Protein AF-A0A3B1AF67-F1 (afdb_monomer_lite)

Radius of gyration: 27.79 Å; chains: 1; bounding box: 93×21×57 Å

InterPro domains:
  IPR009465 Spondin, N-terminal [NF038123] (32-89)
  IPR038678 Spondin, N-terminal domain superfamily [G3DSA:2.60.40.2130] (23-96)

Organism: NCBI:txid652676

pLDDT: mean 81.92, std 20.27, range [39.0, 97.69]

Secondary structure (DSSP, 8-state):
----TTTTSSSSS-------------TT-----------SSS-PPPPP-EEEE-TT--S--TTSPPPHHHHHHHHH---HHHHHHHHHTT-EEEEE-

Foldseek 3Di:
DDDDPCPPVPVPPDPDPPPPPPPPPPPPDDDDDDDDDDPDPPDDQQDDKDFAFDPPDDQDDPPDDHDPLRCCCVPPSDNPVVVCVCVVVVGTPDMDD

Sequence (97 aa):
MKRITHFLLSIGLIFISLSAFAVQADDKTGMYAITITNLTRGTTLTPVMVATHKKGVQVFQLGEAASTGLAALAEGGDFGPLSTRLMNSGAAYDIAS

Structure (mmCIF, N/CA/C/O backbone):
data_AF-A0A3B1AF67-F1
#
_entry.id   AF-A0A3B1AF67-F1
#
loop_
_atom_site.group_PDB
_atom_site.id
_atom_site.type_symbol
_atom_site.label_atom_id
_atom_site.label_alt_id
_atom_site.label_comp_id
_atom_site.label_asym_id
_atom_site.label_entity_id
_atom_site.label_seq_id
_atom_site.pdbx_PDB_ins_code
_atom_site.Cartn_x
_atom_site.Cartn_y
_atom_site.Cartn_z
_atom_site.occupancy
_atom_site.B_iso_or_equiv
_atom_site.auth_seq_id
_atom_site.auth_comp_id
_atom_site.auth_asym_id
_atom_site.auth_atom_id
_atom_site.pdbx_PDB_model_num
ATOM 1 N N . MET A 1 1 ? 70.729 6.859 -35.853 1.00 42.06 1 MET A N 1
ATOM 2 C CA . MET A 1 1 ? 69.434 7.420 -35.396 1.00 42.06 1 MET A CA 1
ATOM 3 C C . MET A 1 1 ? 68.344 6.726 -36.201 1.00 42.06 1 MET A C 1
ATOM 5 O O . MET A 1 1 ? 68.370 6.822 -37.411 1.00 42.06 1 MET A O 1
ATOM 9 N N . LYS A 1 2 ? 67.676 5.711 -35.649 1.00 45.72 2 LYS A N 1
ATOM 10 C CA . LYS A 1 2 ? 66.537 5.769 -34.709 1.00 45.72 2 LYS A CA 1
ATOM 11 C C . LYS A 1 2 ? 65.196 5.983 -35.438 1.00 45.72 2 LYS A C 1
ATOM 13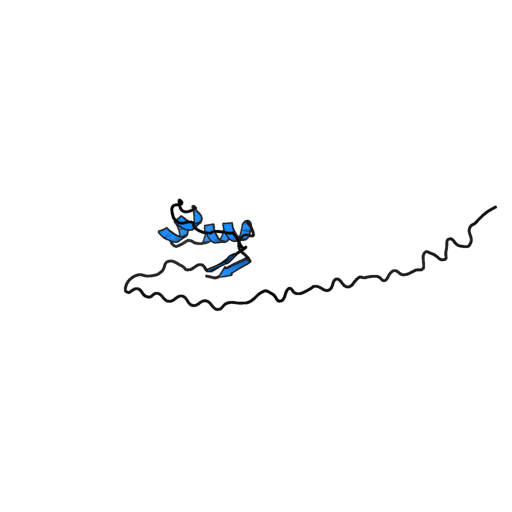 O O . LYS A 1 2 ? 64.817 7.108 -35.713 1.00 45.72 2 LYS A O 1
ATOM 18 N N . ARG A 1 3 ? 64.495 4.859 -35.651 1.00 53.62 3 ARG A N 1
ATOM 19 C CA . ARG A 1 3 ? 63.106 4.625 -35.211 1.00 53.62 3 ARG A CA 1
ATOM 20 C C . ARG A 1 3 ? 62.098 5.739 -35.543 1.00 53.62 3 ARG A C 1
ATOM 22 O O . ARG A 1 3 ? 61.825 6.528 -34.655 1.00 53.62 3 ARG A O 1
ATOM 29 N N . ILE A 1 4 ? 61.496 5.771 -36.736 1.00 55.53 4 ILE A N 1
ATOM 30 C CA . ILE A 1 4 ? 60.292 6.610 -36.975 1.00 55.53 4 ILE A CA 1
ATOM 31 C C . ILE A 1 4 ? 59.304 6.045 -38.021 1.00 55.53 4 ILE A C 1
ATOM 33 O O . ILE A 1 4 ? 58.167 6.493 -38.075 1.00 55.53 4 ILE A O 1
ATOM 37 N N . THR A 1 5 ? 59.631 5.006 -38.793 1.00 45.44 5 THR A N 1
ATOM 38 C CA . THR A 1 5 ? 58.760 4.556 -39.903 1.00 45.44 5 THR A CA 1
ATOM 39 C C . THR A 1 5 ? 57.692 3.507 -39.557 1.00 45.44 5 THR A C 1
ATOM 41 O O . THR A 1 5 ? 56.911 3.146 -40.427 1.00 45.44 5 THR A O 1
ATOM 44 N N . HIS A 1 6 ? 57.574 3.068 -38.298 1.00 39.81 6 HIS A N 1
ATOM 45 C CA . HIS A 1 6 ? 56.491 2.163 -37.856 1.00 39.81 6 HIS A CA 1
ATOM 46 C C . HIS A 1 6 ? 55.434 2.831 -36.962 1.00 39.81 6 HIS A C 1
ATOM 48 O O . HIS A 1 6 ? 54.510 2.163 -36.512 1.00 39.81 6 HIS A O 1
ATOM 54 N N . PHE A 1 7 ? 55.530 4.143 -36.710 1.00 43.88 7 PHE A N 1
ATOM 55 C CA . PHE A 1 7 ? 54.580 4.847 -35.834 1.00 43.88 7 PHE A CA 1
ATOM 56 C C . PHE A 1 7 ? 53.265 5.244 -36.534 1.00 43.88 7 PHE A C 1
ATOM 58 O O . PHE A 1 7 ? 52.316 5.661 -35.881 1.00 43.88 7 PHE A O 1
ATOM 65 N N . LEU A 1 8 ? 53.177 5.087 -37.859 1.00 41.03 8 LEU A N 1
ATOM 66 C CA . LEU A 1 8 ? 51.986 5.437 -38.646 1.00 41.03 8 LEU A CA 1
ATOM 67 C C . LEU A 1 8 ? 51.232 4.213 -39.193 1.00 41.03 8 LEU A C 1
ATOM 69 O O . LEU A 1 8 ? 50.379 4.362 -40.059 1.00 41.03 8 LEU A O 1
ATOM 73 N N . LEU A 1 9 ? 51.513 3.011 -38.675 1.00 39.00 9 LEU A N 1
ATOM 74 C CA . LEU A 1 9 ? 50.749 1.788 -38.975 1.00 39.00 9 LEU A CA 1
ATOM 75 C C . LEU A 1 9 ? 49.934 1.288 -37.765 1.00 39.00 9 LEU A C 1
ATOM 77 O O . LE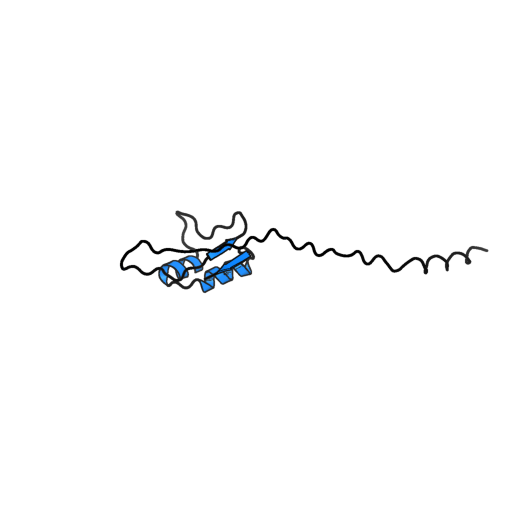U A 1 9 ? 49.517 0.136 -37.721 1.00 39.00 9 LEU A O 1
ATOM 81 N N . SER A 1 10 ? 49.718 2.143 -36.766 1.00 44.19 10 SER A N 1
ATOM 82 C CA . SER A 1 10 ? 48.960 1.819 -35.546 1.00 44.19 10 SER A CA 1
ATOM 83 C C . SER A 1 10 ? 47.784 2.766 -35.275 1.00 44.19 10 SER A C 1
ATOM 85 O O . SER A 1 10 ? 47.048 2.556 -34.319 1.00 44.19 10 SER A O 1
ATOM 87 N N . ILE A 1 11 ? 47.547 3.761 -36.138 1.00 50.38 11 ILE A N 1
ATOM 88 C CA . ILE A 1 11 ? 46.369 4.654 -36.067 1.00 50.38 11 ILE A CA 1
ATOM 89 C C . ILE A 1 11 ? 45.204 4.117 -36.930 1.00 50.38 11 ILE A C 1
ATOM 91 O O . ILE A 1 11 ? 44.061 4.533 -36.778 1.00 50.38 11 ILE A O 1
ATOM 95 N N . GLY A 1 12 ? 45.478 3.140 -37.804 1.00 42.25 12 GLY A N 1
ATOM 96 C CA . GLY A 1 12 ? 44.521 2.546 -38.746 1.00 42.25 12 GLY A CA 1
ATOM 97 C C . GLY A 1 12 ? 43.946 1.185 -38.338 1.00 42.25 12 GLY A C 1
ATOM 98 O O . GLY A 1 12 ? 43.435 0.476 -39.198 1.00 42.25 12 GLY A O 1
ATOM 99 N N . LEU A 1 13 ? 44.034 0.795 -37.063 1.00 47.38 13 LEU A N 1
ATOM 100 C CA . LEU A 1 13 ? 43.318 -0.369 -36.531 1.00 47.38 13 LEU A CA 1
ATOM 101 C C . LEU A 1 13 ? 42.094 0.104 -35.734 1.00 47.38 13 LEU A C 1
ATOM 103 O O . LEU A 1 13 ? 42.113 0.172 -34.511 1.00 47.38 13 LEU A O 1
ATOM 107 N N . ILE A 1 14 ? 41.030 0.415 -36.481 1.00 51.25 14 ILE A N 1
ATOM 108 C CA . ILE A 1 14 ? 39.673 -0.068 -36.183 1.00 51.25 14 ILE A CA 1
ATOM 109 C C . ILE A 1 14 ? 39.177 0.366 -34.784 1.00 51.25 14 ILE A C 1
ATOM 111 O O . ILE A 1 14 ? 39.122 -0.401 -33.830 1.00 51.25 14 ILE A O 1
ATOM 115 N N . PHE A 1 15 ? 38.791 1.628 -34.597 1.00 49.44 15 PHE A N 1
ATOM 116 C CA . PHE A 1 15 ? 37.379 2.033 -34.718 1.00 49.44 15 PHE A CA 1
ATOM 117 C C . PHE A 1 15 ? 36.479 0.977 -35.392 1.00 49.44 15 PHE A C 1
ATOM 119 O O . PHE A 1 15 ? 36.213 1.068 -36.580 1.00 49.44 15 PHE A O 1
ATOM 126 N N . ILE A 1 16 ? 36.071 -0.049 -34.638 1.00 55.59 16 ILE A N 1
ATOM 127 C CA . ILE A 1 16 ? 34.771 -0.757 -34.660 1.00 55.59 16 ILE A CA 1
ATOM 128 C C . ILE A 1 16 ? 34.889 -1.859 -33.597 1.00 55.59 16 ILE A C 1
ATOM 130 O O . ILE A 1 16 ? 35.206 -3.015 -33.846 1.00 55.59 16 ILE A O 1
ATOM 134 N N . SER A 1 17 ? 34.659 -1.480 -32.351 1.00 51.94 17 SER A N 1
ATOM 135 C CA . SER A 1 17 ? 34.010 -2.380 -31.404 1.00 51.94 17 SER A CA 1
ATOM 136 C C . SER A 1 17 ? 32.947 -1.556 -30.702 1.00 51.94 17 SER A C 1
ATOM 138 O O . SER A 1 17 ? 33.021 -1.245 -29.519 1.00 51.94 17 SER A O 1
ATOM 140 N N . LEU A 1 18 ? 31.936 -1.151 -31.478 1.00 52.31 18 LEU A N 1
ATOM 141 C CA . LEU A 1 18 ? 30.635 -0.879 -30.892 1.00 52.31 18 LEU A CA 1
ATOM 142 C C . LEU A 1 18 ? 30.139 -2.242 -30.411 1.00 52.31 18 LEU A C 1
ATOM 144 O O . LEU A 1 18 ? 29.496 -2.981 -31.152 1.00 52.31 18 LEU A O 1
ATOM 148 N N . SER A 1 19 ? 30.564 -2.630 -29.209 1.00 56.09 19 SER A N 1
ATOM 149 C CA . SER A 1 19 ? 29.973 -3.743 -28.491 1.00 56.09 19 SER A CA 1
ATOM 150 C C . SER A 1 19 ? 28.483 -3.460 -28.467 1.00 56.09 19 SER A C 1
ATOM 152 O O . SER A 1 19 ? 28.048 -2.479 -27.860 1.00 56.09 19 SER A O 1
ATOM 154 N N . ALA A 1 20 ? 27.721 -4.266 -29.200 1.00 56.81 20 ALA A N 1
ATOM 155 C CA . ALA A 1 20 ? 26.284 -4.287 -29.082 1.00 56.81 20 ALA A CA 1
ATOM 156 C C . ALA A 1 20 ? 25.988 -4.544 -27.603 1.00 56.81 20 ALA A C 1
ATOM 158 O O . ALA A 1 20 ? 26.144 -5.664 -27.117 1.00 56.81 20 ALA A O 1
ATOM 159 N N . PHE A 1 21 ? 25.623 -3.496 -26.866 1.00 57.53 21 PHE A N 1
ATOM 160 C CA . PHE A 1 21 ? 24.898 -3.676 -25.626 1.00 57.53 21 PHE A CA 1
ATOM 161 C C . PHE A 1 21 ? 23.583 -4.305 -26.063 1.00 57.53 21 PHE A C 1
ATOM 163 O O . PHE A 1 21 ? 22.672 -3.614 -26.514 1.00 57.53 21 PHE A O 1
ATOM 170 N N . ALA A 1 22 ? 23.522 -5.636 -26.042 1.00 58.59 22 ALA A N 1
ATOM 171 C CA . ALA A 1 22 ? 22.251 -6.315 -26.111 1.00 58.59 22 ALA A CA 1
ATOM 172 C C . ALA A 1 22 ? 21.470 -5.791 -24.907 1.00 58.59 22 ALA A C 1
ATOM 174 O O . ALA A 1 22 ? 21.821 -6.080 -23.762 1.00 58.59 22 ALA A O 1
ATOM 175 N N . VAL A 1 23 ? 20.470 -4.946 -25.160 1.00 60.91 23 VAL A N 1
ATOM 176 C CA . VAL A 1 23 ? 19.450 -4.646 -24.164 1.00 60.91 23 VAL A CA 1
ATOM 177 C C . VAL A 1 23 ? 18.792 -5.988 -23.890 1.00 60.91 23 VAL A C 1
ATOM 179 O O . VAL A 1 23 ? 17.992 -6.474 -24.687 1.00 60.91 23 VAL A O 1
ATOM 182 N N . GLN A 1 24 ? 19.215 -6.650 -22.816 1.00 59.50 24 GLN A N 1
ATOM 183 C CA . GLN A 1 24 ? 18.504 -7.807 -22.311 1.00 59.50 24 GLN A CA 1
ATOM 184 C C . GLN A 1 24 ? 17.189 -7.263 -21.765 1.00 59.50 24 GLN A C 1
ATOM 186 O O . GLN A 1 24 ? 17.160 -6.662 -20.693 1.00 59.50 24 GLN A O 1
ATOM 191 N N . ALA A 1 25 ? 16.115 -7.411 -22.537 1.00 55.28 25 ALA A N 1
ATOM 192 C CA . ALA A 1 25 ? 14.780 -7.310 -21.981 1.00 55.28 25 ALA A CA 1
ATOM 193 C C . ALA A 1 25 ? 14.680 -8.403 -20.908 1.00 55.28 25 ALA A C 1
ATOM 195 O O . ALA A 1 25 ? 14.780 -9.592 -21.217 1.00 55.28 25 ALA A O 1
ATOM 196 N N . ASP A 1 26 ? 14.596 -8.001 -19.640 1.00 59.03 26 ASP A N 1
ATOM 197 C CA . ASP A 1 26 ? 14.344 -8.931 -18.546 1.00 59.03 26 ASP A CA 1
ATOM 198 C C . ASP A 1 26 ? 12.880 -9.369 -18.645 1.00 59.03 26 ASP A C 1
ATOM 200 O O . ASP A 1 26 ? 11.971 -8.732 -18.117 1.00 59.03 26 ASP A O 1
ATOM 204 N N . ASP A 1 27 ? 12.652 -10.461 -19.372 1.00 56.94 27 ASP A N 1
ATOM 205 C CA . ASP A 1 27 ? 11.332 -11.048 -19.642 1.00 56.94 27 ASP A CA 1
ATOM 206 C C . ASP A 1 27 ? 10.718 -11.728 -18.395 1.00 56.94 27 ASP A C 1
ATOM 208 O O . ASP A 1 27 ? 9.820 -12.562 -18.471 1.00 56.94 27 ASP A O 1
ATOM 212 N N . LYS A 1 28 ? 11.228 -11.399 -17.201 1.00 58.69 28 LYS A N 1
ATOM 213 C CA . LYS A 1 28 ? 10.785 -11.934 -15.906 1.00 58.69 28 LYS A CA 1
ATOM 214 C C . LYS A 1 28 ? 9.630 -11.152 -15.288 1.00 58.69 28 LYS A C 1
ATOM 216 O O . LYS A 1 28 ? 9.217 -11.458 -14.168 1.00 58.69 28 LYS A O 1
ATOM 221 N N . THR A 1 29 ? 9.106 -10.151 -15.987 1.00 67.94 29 THR A N 1
ATOM 222 C CA . THR A 1 29 ? 8.014 -9.324 -15.474 1.00 67.94 29 THR A CA 1
ATOM 223 C C . THR A 1 29 ? 6.678 -9.964 -15.845 1.00 67.94 29 THR A C 1
ATOM 225 O O . THR A 1 29 ? 6.140 -9.740 -16.925 1.00 67.94 29 THR A O 1
ATOM 228 N N . GLY A 1 30 ? 6.154 -10.814 -14.960 1.00 83.25 30 GLY A N 1
ATOM 229 C CA . GLY A 1 30 ? 4.819 -11.392 -15.115 1.00 83.25 30 GLY A CA 1
ATOM 230 C C . GLY A 1 30 ? 3.723 -10.385 -14.760 1.00 83.25 30 GLY A C 1
ATOM 231 O O . GLY A 1 30 ? 3.823 -9.694 -13.747 1.00 83.25 30 GLY A O 1
ATOM 232 N N . MET A 1 31 ? 2.664 -10.332 -15.569 1.00 89.06 31 MET A N 1
ATOM 233 C CA . MET A 1 31 ? 1.461 -9.548 -15.278 1.00 89.06 31 MET A CA 1
ATOM 234 C C . MET A 1 31 ? 0.451 -10.391 -14.499 1.00 89.06 31 MET A C 1
ATOM 236 O O . MET A 1 31 ? 0.267 -11.574 -14.787 1.00 89.06 31 MET A O 1
ATOM 240 N N . TYR A 1 32 ? -0.244 -9.767 -13.549 1.00 90.56 32 TYR A N 1
ATOM 241 C CA . TYR A 1 32 ? -1.293 -10.413 -12.764 1.00 90.56 32 TYR A CA 1
ATOM 242 C C . TYR A 1 32 ? -2.630 -9.714 -12.983 1.00 90.56 32 TYR A C 1
ATOM 244 O O . TYR A 1 32 ? -2.723 -8.492 -12.906 1.00 90.56 32 TYR A O 1
ATOM 252 N N . ALA A 1 33 ? -3.679 -10.504 -13.202 1.00 93.88 33 ALA A N 1
ATOM 253 C CA . ALA A 1 33 ? -5.053 -10.035 -13.107 1.00 93.88 33 ALA A CA 1
ATOM 254 C C . ALA A 1 33 ? -5.557 -10.299 -11.684 1.00 93.88 33 ALA A C 1
ATOM 256 O O . ALA A 1 33 ? -5.636 -11.451 -11.255 1.00 93.88 33 ALA A O 1
ATOM 257 N N . ILE A 1 34 ? -5.880 -9.236 -10.948 1.00 94.75 34 ILE A N 1
ATOM 258 C CA . ILE A 1 34 ? -6.331 -9.322 -9.556 1.00 94.75 34 ILE A CA 1
ATOM 259 C C . ILE A 1 34 ? -7.823 -9.007 -9.493 1.00 94.75 34 ILE A C 1
ATOM 261 O O . ILE A 1 34 ? -8.265 -7.956 -9.945 1.00 94.75 34 ILE A O 1
ATOM 265 N N . THR A 1 35 ? -8.605 -9.929 -8.932 1.00 96.06 35 THR A N 1
ATOM 266 C CA . THR A 1 35 ? -10.033 -9.731 -8.644 1.00 96.06 35 THR A CA 1
ATOM 267 C C . THR A 1 35 ? -10.240 -9.752 -7.140 1.00 96.06 35 THR A C 1
ATOM 269 O O . THR A 1 35 ? -9.868 -10.718 -6.476 1.00 96.06 35 THR A O 1
ATOM 272 N N . ILE A 1 36 ? -10.862 -8.703 -6.604 1.00 94.81 36 ILE A N 1
ATOM 273 C CA . ILE A 1 36 ? -11.187 -8.602 -5.180 1.00 94.81 36 ILE A CA 1
ATOM 274 C C . ILE A 1 36 ? -12.696 -8.671 -5.029 1.00 94.81 36 ILE A C 1
ATOM 276 O O . ILE A 1 36 ? -13.432 -7.863 -5.586 1.00 94.81 36 ILE A O 1
ATOM 280 N N . THR A 1 37 ? -13.151 -9.672 -4.278 1.00 95.50 37 THR A N 1
ATOM 281 C CA . THR A 1 37 ? -14.572 -9.908 -4.023 1.00 95.50 37 THR A CA 1
ATOM 282 C C . THR A 1 37 ? -14.885 -9.553 -2.579 1.00 95.50 37 THR A C 1
ATOM 284 O O . THR A 1 37 ? -14.337 -10.150 -1.655 1.00 95.50 37 THR A O 1
ATOM 287 N N . ASN A 1 38 ? -15.794 -8.602 -2.376 1.00 95.62 38 ASN A N 1
ATOM 288 C CA . ASN A 1 38 ? -16.336 -8.331 -1.054 1.00 95.62 38 ASN A CA 1
ATOM 289 C C . ASN A 1 38 ? -17.362 -9.415 -0.683 1.00 95.62 38 ASN A C 1
ATOM 291 O O . ASN A 1 38 ? -18.419 -9.509 -1.302 1.00 95.62 38 ASN A O 1
ATOM 295 N N . LEU A 1 39 ? -17.041 -10.229 0.326 1.00 96.44 39 LEU A N 1
ATOM 296 C CA . LEU A 1 39 ? -17.904 -11.314 0.816 1.00 96.44 39 LEU A CA 1
ATOM 297 C C . LEU A 1 39 ? -18.876 -10.868 1.922 1.00 96.44 39 LEU A C 1
ATOM 299 O O . LEU A 1 39 ? -19.669 -11.671 2.413 1.00 96.44 39 LEU A O 1
ATOM 303 N N . THR A 1 40 ? -18.812 -9.602 2.339 1.00 95.25 40 THR A N 1
ATOM 304 C CA . THR A 1 40 ? -19.679 -9.044 3.381 1.00 95.25 40 THR A CA 1
ATOM 305 C C . TH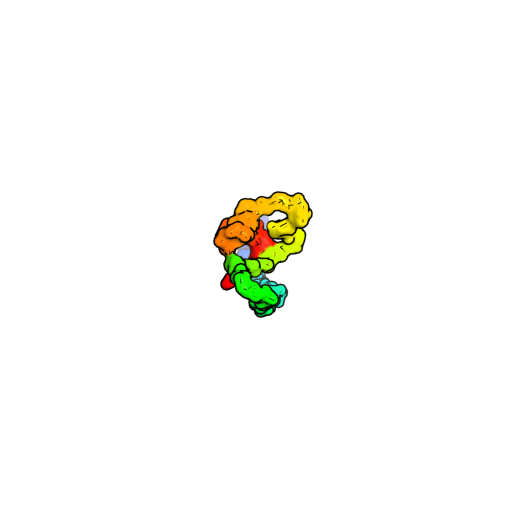R A 1 40 ? -20.962 -8.462 2.788 1.00 95.25 40 THR A C 1
ATOM 307 O O . THR A 1 40 ? -21.048 -8.150 1.601 1.00 95.25 40 THR A O 1
ATOM 310 N N . ARG A 1 41 ? -21.991 -8.313 3.626 1.00 94.69 41 ARG A N 1
ATOM 311 C CA . ARG A 1 41 ? -23.248 -7.647 3.264 1.00 94.69 41 ARG A CA 1
ATOM 312 C C . ARG A 1 41 ? -23.319 -6.309 3.984 1.00 94.69 41 ARG A C 1
ATOM 314 O O . ARG A 1 41 ? -23.108 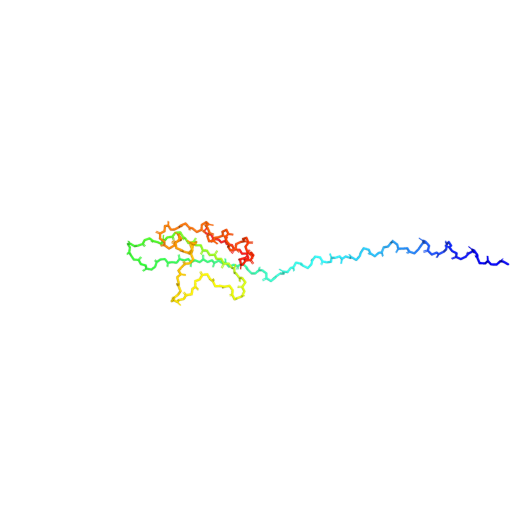-6.265 5.189 1.00 94.69 41 ARG A O 1
ATOM 321 N N . GLY A 1 42 ? -23.662 -5.243 3.265 1.00 91.38 42 GLY A N 1
ATOM 322 C CA . GLY A 1 42 ? -23.897 -3.926 3.868 1.00 91.38 42 GLY A CA 1
ATOM 323 C C . GLY A 1 42 ? -22.643 -3.186 4.349 1.00 91.38 42 GLY A C 1
ATOM 324 O O . GLY A 1 42 ? -22.776 -2.159 5.005 1.00 91.38 42 GLY A O 1
ATOM 325 N N . THR A 1 43 ? -21.441 -3.663 4.019 1.00 92.62 43 THR A N 1
ATOM 326 C CA . THR A 1 43 ? -20.179 -2.953 4.272 1.00 92.62 43 THR A CA 1
ATOM 327 C C . THR A 1 43 ? -19.461 -2.733 2.950 1.00 92.62 43 THR A C 1
ATOM 329 O O . THR A 1 43 ? -19.290 -3.674 2.178 1.00 92.62 43 THR A O 1
ATOM 332 N N . THR A 1 44 ? -19.050 -1.499 2.674 1.00 91.25 44 THR A N 1
ATOM 333 C CA . THR A 1 44 ? -18.250 -1.160 1.490 1.00 91.25 44 THR A CA 1
ATOM 334 C C . THR A 1 44 ? -16.768 -1.291 1.831 1.00 91.25 44 THR A C 1
ATOM 336 O O . THR A 1 44 ? -16.362 -0.957 2.943 1.00 91.25 44 THR A O 1
ATOM 339 N N . LEU A 1 45 ? -15.958 -1.778 0.889 1.00 92.00 45 LEU A N 1
ATOM 340 C CA . LEU A 1 45 ? -14.504 -1.731 1.033 1.00 92.00 45 LEU A CA 1
ATOM 341 C C . LEU A 1 45 ? -14.033 -0.276 0.933 1.00 92.00 45 LEU A C 1
ATOM 343 O O . LEU A 1 45 ? -14.549 0.488 0.116 1.00 92.00 45 LEU A O 1
ATOM 347 N N . THR A 1 46 ? -13.025 0.101 1.716 1.00 92.12 46 THR A N 1
ATOM 348 C CA . THR A 1 46 ? -12.230 1.290 1.390 1.00 92.12 46 THR A CA 1
ATOM 349 C C . THR A 1 46 ? -11.608 1.122 -0.006 1.00 92.12 46 THR A C 1
ATOM 351 O O . THR A 1 46 ? -11.545 -0.005 -0.517 1.00 92.12 46 THR A O 1
ATOM 354 N N . PRO A 1 47 ? -11.163 2.212 -0.658 1.00 93.31 47 PRO A N 1
ATOM 355 C CA . PRO A 1 47 ? -10.399 2.106 -1.892 1.00 93.31 47 PRO A CA 1
ATOM 356 C C . PRO A 1 47 ? -9.294 1.055 -1.772 1.00 93.31 47 PRO A C 1
ATOM 358 O O . PRO A 1 47 ? -8.546 1.014 -0.793 1.00 93.31 47 PRO A O 1
ATOM 361 N N . VAL A 1 48 ? -9.228 0.176 -2.766 1.00 92.44 48 VAL A N 1
ATOM 362 C CA . VAL A 1 48 ? -8.242 -0.896 -2.812 1.00 92.44 48 VAL A CA 1
ATOM 363 C C . VAL A 1 48 ? -6.972 -0.363 -3.457 1.00 92.44 48 VAL A C 1
ATOM 365 O O . VAL A 1 48 ? -7.016 0.295 -4.490 1.00 92.44 48 VAL A O 1
ATOM 368 N N . MET A 1 49 ? -5.833 -0.729 -2.880 1.00 94.00 49 MET A N 1
ATOM 369 C CA . MET A 1 49 ? -4.526 -0.570 -3.497 1.00 94.00 49 MET A CA 1
ATOM 370 C C . MET A 1 49 ? -3.828 -1.933 -3.543 1.00 94.00 49 MET A C 1
ATOM 372 O O . MET A 1 49 ? -3.727 -2.622 -2.528 1.00 94.00 49 MET A O 1
ATOM 376 N N . VAL A 1 50 ? -3.319 -2.312 -4.712 1.00 95.69 50 VAL A N 1
ATOM 377 C CA . VAL A 1 50 ? -2.506 -3.514 -4.931 1.00 95.69 50 VAL A CA 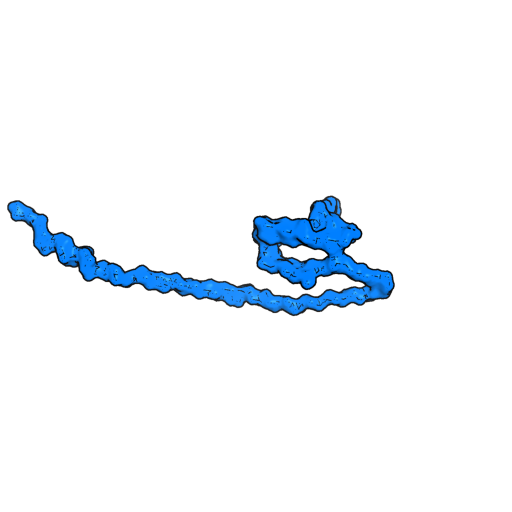1
ATOM 378 C C . VAL A 1 50 ? -1.095 -3.080 -5.307 1.00 95.69 50 VAL A C 1
ATOM 380 O O . VAL A 1 50 ? -0.929 -2.193 -6.136 1.00 95.69 50 VAL A O 1
ATOM 383 N N . ALA A 1 51 ? -0.071 -3.696 -4.715 1.00 95.50 51 ALA A N 1
ATOM 384 C CA . ALA A 1 51 ? 1.322 -3.380 -5.019 1.00 95.50 51 ALA A CA 1
ATOM 385 C C . ALA A 1 51 ? 2.176 -4.643 -5.131 1.00 95.50 51 ALA A C 1
ATOM 387 O O . ALA A 1 51 ? 2.106 -5.527 -4.274 1.00 95.50 51 ALA A O 1
ATOM 388 N N . THR A 1 52 ? 3.040 -4.698 -6.142 1.00 95.44 52 THR A N 1
ATOM 389 C CA . THR A 1 52 ? 4.146 -5.662 -6.177 1.00 95.44 52 THR A CA 1
ATOM 390 C C . THR A 1 52 ? 5.365 -5.029 -5.513 1.00 95.44 52 THR A C 1
ATOM 392 O O . THR A 1 52 ? 5.650 -3.851 -5.721 1.00 95.44 52 THR A O 1
ATOM 395 N N . HIS A 1 53 ? 6.087 -5.773 -4.674 1.00 95.19 53 HIS A N 1
ATOM 396 C CA . HIS A 1 53 ? 7.162 -5.204 -3.858 1.00 95.19 53 HIS A CA 1
ATOM 397 C C . HIS A 1 53 ? 8.397 -6.098 -3.767 1.00 95.19 53 HIS A C 1
ATOM 399 O O . HIS A 1 53 ? 8.353 -7.305 -4.011 1.00 95.19 53 HIS A O 1
ATOM 405 N N . LYS A 1 54 ? 9.522 -5.493 -3.378 1.00 95.75 54 LYS A N 1
ATOM 406 C CA . LYS A 1 54 ? 10.772 -6.211 -3.110 1.00 95.75 54 LYS A CA 1
ATOM 407 C C . LYS A 1 54 ? 10.582 -7.231 -1.987 1.00 95.75 54 LYS A C 1
ATOM 409 O O . LYS A 1 54 ? 9.895 -6.973 -0.993 1.00 95.75 54 LYS A O 1
ATOM 414 N N . LYS A 1 55 ? 11.253 -8.379 -2.107 1.00 95.62 55 LYS A N 1
ATOM 415 C CA . LYS A 1 55 ? 11.305 -9.389 -1.041 1.00 95.62 55 LYS A CA 1
ATOM 416 C C . LYS A 1 55 ? 11.797 -8.748 0.264 1.00 95.62 55 LYS A C 1
ATOM 418 O O . LYS A 1 55 ? 12.799 -8.041 0.262 1.00 95.62 55 LYS A O 1
ATOM 423 N N . GLY A 1 56 ? 11.103 -9.017 1.369 1.00 95.12 56 GLY A N 1
ATOM 424 C CA . GLY A 1 56 ? 11.439 -8.486 2.697 1.00 95.12 56 GLY A CA 1
ATOM 425 C C . GLY A 1 56 ? 10.835 -7.115 3.022 1.00 95.12 56 GLY A C 1
ATOM 426 O O . GLY A 1 56 ? 10.870 -6.717 4.182 1.00 95.12 56 GLY A O 1
ATOM 427 N N . VAL A 1 57 ? 10.235 -6.414 2.051 1.00 95.25 57 VAL A N 1
ATOM 428 C CA . VAL A 1 57 ? 9.405 -5.236 2.341 1.00 95.25 57 VAL A CA 1
ATOM 429 C C . VAL A 1 57 ? 8.117 -5.696 3.018 1.00 95.25 57 VAL A C 1
ATOM 431 O O . VAL A 1 57 ? 7.444 -6.597 2.523 1.00 95.25 57 VAL A O 1
ATOM 434 N N . GLN A 1 58 ? 7.773 -5.058 4.135 1.00 94.62 58 GLN A N 1
ATOM 435 C CA . GLN A 1 58 ? 6.520 -5.271 4.854 1.00 94.62 58 GLN A CA 1
ATOM 436 C C . GLN A 1 58 ? 5.753 -3.951 4.924 1.00 94.62 58 GLN A C 1
ATOM 438 O O . GLN A 1 58 ? 6.306 -2.919 5.311 1.00 94.62 58 GLN A O 1
ATOM 443 N N . VAL A 1 59 ? 4.484 -3.974 4.515 1.00 94.19 59 VAL A N 1
ATOM 444 C CA . VAL A 1 59 ? 3.600 -2.795 4.556 1.00 94.19 59 VAL A CA 1
ATOM 445 C C . VAL A 1 59 ? 2.894 -2.679 5.911 1.00 94.19 59 VAL A C 1
ATOM 447 O O . VAL A 1 59 ? 2.618 -1.569 6.360 1.00 94.19 59 VAL A O 1
ATOM 450 N N . PHE A 1 60 ? 2.668 -3.810 6.583 1.00 95.44 60 PHE A N 1
ATOM 451 C CA . PHE A 1 60 ? 2.149 -3.904 7.945 1.00 95.44 60 PHE A CA 1
ATOM 452 C C . PHE A 1 60 ? 2.809 -5.082 8.675 1.00 95.44 60 PHE A C 1
ATOM 454 O O . PHE A 1 60 ? 3.287 -6.016 8.032 1.00 95.44 60 PHE A O 1
ATOM 461 N N . GLN A 1 61 ? 2.809 -5.039 10.007 1.00 96.00 61 GLN A N 1
ATOM 462 C CA . GLN A 1 61 ? 3.255 -6.125 10.877 1.00 96.00 61 GLN A CA 1
ATOM 463 C C . GLN A 1 61 ? 2.280 -6.221 12.054 1.00 96.00 61 GLN A C 1
ATOM 465 O O . GLN A 1 61 ? 1.929 -5.213 12.662 1.00 96.00 61 GLN A O 1
ATOM 470 N N . LEU A 1 62 ? 1.808 -7.429 12.365 1.00 96.44 62 LEU A N 1
ATOM 471 C CA . LEU A 1 62 ? 0.881 -7.639 13.477 1.00 96.44 62 LEU A CA 1
ATOM 472 C C . LEU A 1 62 ? 1.545 -7.270 14.810 1.00 96.44 62 LEU A C 1
ATOM 474 O O . LEU A 1 62 ? 2.678 -7.680 15.055 1.00 96.44 62 LEU A O 1
ATOM 478 N N . GLY A 1 63 ? 0.814 -6.543 15.657 1.00 97.12 63 GLY A N 1
ATOM 479 C CA . GLY A 1 63 ? 1.289 -6.070 16.962 1.00 97.12 63 GLY A CA 1
ATOM 480 C C . GLY A 1 63 ? 2.013 -4.723 16.916 1.00 97.12 63 GLY A C 1
ATOM 481 O O . GLY A 1 63 ? 2.182 -4.104 17.961 1.00 97.12 63 GLY A O 1
ATOM 482 N N . GLU A 1 64 ? 2.372 -4.239 15.726 1.00 97.69 64 GLU A N 1
ATOM 483 C CA . GLU A 1 64 ? 3.031 -2.948 15.543 1.00 97.69 64 GLU A CA 1
ATOM 484 C C . GLU A 1 64 ? 2.027 -1.839 15.225 1.00 97.69 64 GLU A C 1
ATOM 486 O O . GLU A 1 64 ? 0.973 -2.064 14.622 1.00 97.69 64 GLU A O 1
ATOM 491 N N . ALA A 1 65 ? 2.382 -0.611 15.606 1.00 97.31 65 ALA A N 1
ATOM 492 C CA . ALA A 1 65 ? 1.605 0.562 15.236 1.00 97.31 65 ALA A CA 1
ATOM 493 C C . ALA A 1 65 ? 1.589 0.747 13.708 1.00 97.31 65 ALA A C 1
ATOM 495 O O . ALA A 1 65 ? 2.603 0.572 13.024 1.00 97.31 65 ALA A O 1
ATOM 496 N N . ALA A 1 66 ? 0.436 1.147 13.166 1.00 96.75 66 ALA A N 1
ATOM 497 C CA . ALA A 1 66 ? 0.319 1.454 11.748 1.00 96.75 66 ALA A CA 1
ATOM 498 C C . ALA A 1 66 ? 1.187 2.668 11.384 1.00 96.75 66 ALA A C 1
ATOM 500 O O . ALA A 1 66 ? 1.197 3.684 12.078 1.00 96.75 66 ALA A O 1
ATOM 501 N N . SER A 1 67 ? 1.890 2.584 10.252 1.00 95.88 67 SER A N 1
ATOM 502 C CA . SER A 1 67 ? 2.535 3.768 9.673 1.00 95.88 67 SER A CA 1
ATOM 503 C C . SER A 1 67 ? 1.485 4.814 9.284 1.00 95.88 67 SER A C 1
ATOM 505 O O . SER A 1 67 ? 0.354 4.455 8.965 1.00 95.88 67 SER A O 1
ATOM 507 N N . THR A 1 68 ? 1.859 6.094 9.218 1.00 95.88 68 THR A N 1
ATOM 508 C CA . THR A 1 68 ? 0.929 7.187 8.877 1.00 95.88 68 THR A CA 1
ATOM 509 C C . THR A 1 68 ? 0.149 6.935 7.581 1.00 95.88 68 THR A C 1
ATOM 511 O O . THR A 1 68 ? -1.058 7.141 7.546 1.00 95.88 68 THR A O 1
ATOM 514 N N . GLY A 1 69 ? 0.808 6.434 6.528 1.00 95.31 69 GLY A N 1
ATOM 515 C CA . GLY A 1 69 ? 0.132 6.120 5.262 1.00 95.31 69 GLY A CA 1
ATOM 516 C C . GLY A 1 69 ? -0.790 4.899 5.344 1.00 95.31 69 GLY A C 1
ATOM 517 O O . GLY A 1 69 ? -1.810 4.860 4.668 1.00 95.31 69 GLY A O 1
ATOM 518 N N . LEU A 1 70 ? -0.461 3.918 6.190 1.00 95.31 70 LEU A N 1
ATOM 519 C CA . LEU A 1 70 ? -1.336 2.769 6.427 1.00 95.31 70 LEU A CA 1
ATOM 520 C C . LEU A 1 70 ? -2.569 3.167 7.252 1.00 95.31 70 LEU A C 1
ATOM 522 O O . LEU A 1 70 ? -3.662 2.696 6.961 1.00 95.31 70 LEU A O 1
ATOM 526 N N . ALA A 1 71 ? -2.403 4.053 8.237 1.00 96.31 71 ALA A N 1
ATOM 527 C CA . ALA A 1 71 ? -3.510 4.607 9.011 1.00 96.31 71 ALA A CA 1
ATOM 528 C C . ALA A 1 71 ? -4.456 5.433 8.124 1.00 96.31 71 ALA A C 1
ATOM 530 O O . ALA A 1 71 ? -5.660 5.207 8.152 1.00 96.31 71 ALA A O 1
ATOM 531 N N . ALA A 1 72 ? -3.921 6.302 7.257 1.00 96.44 72 ALA A N 1
ATOM 532 C CA . ALA A 1 72 ? -4.725 7.079 6.307 1.00 96.44 72 ALA A CA 1
ATOM 533 C C . ALA A 1 72 ? -5.583 6.189 5.386 1.00 96.44 72 ALA A C 1
ATOM 535 O O . ALA A 1 72 ? -6.767 6.466 5.179 1.00 96.44 72 ALA A O 1
ATOM 536 N N . LEU A 1 73 ? -5.019 5.076 4.900 1.00 95.31 73 LEU A N 1
ATOM 537 C CA . LEU A 1 73 ? -5.756 4.081 4.121 1.00 95.31 73 LEU A CA 1
ATOM 538 C C . LEU A 1 73 ? -6.819 3.355 4.961 1.00 95.31 73 LEU A C 1
ATOM 540 O O . LEU A 1 73 ? -7.947 3.182 4.504 1.00 95.31 73 LEU A O 1
ATOM 544 N N . ALA A 1 74 ? -6.476 2.929 6.177 1.00 93.88 74 ALA A N 1
ATOM 545 C CA . ALA A 1 74 ? -7.377 2.168 7.039 1.00 93.88 74 ALA A CA 1
ATOM 546 C C . ALA A 1 74 ? -8.563 2.999 7.558 1.00 93.88 74 ALA A C 1
ATOM 548 O O . ALA A 1 74 ? -9.671 2.481 7.664 1.00 93.88 74 ALA A O 1
ATOM 549 N N . GLU A 1 75 ? -8.333 4.271 7.880 1.00 94.62 75 GLU A N 1
ATOM 550 C CA . GLU A 1 75 ? -9.331 5.155 8.491 1.00 94.62 75 GLU A CA 1
ATOM 551 C C . GLU A 1 75 ? -10.137 5.937 7.451 1.00 94.62 75 GLU A C 1
ATOM 553 O O . GLU A 1 75 ? -11.352 6.077 7.585 1.00 94.62 75 GLU A O 1
ATOM 558 N N . GLY A 1 76 ? -9.466 6.456 6.419 1.00 92.00 76 GLY A N 1
ATOM 559 C CA . GLY A 1 76 ? -10.057 7.378 5.445 1.00 92.00 76 GLY A CA 1
ATOM 560 C C . GLY A 1 76 ? -10.063 6.870 4.007 1.00 92.00 76 GLY A C 1
ATOM 561 O O . GLY A 1 76 ? -10.684 7.495 3.150 1.00 92.00 76 GLY A O 1
ATOM 562 N N . GLY A 1 77 ? -9.389 5.754 3.717 1.00 95.19 77 GLY A N 1
ATOM 563 C CA . GLY A 1 77 ? -9.290 5.223 2.360 1.00 95.19 77 GLY A CA 1
ATOM 564 C C . GLY A 1 77 ? -8.292 5.945 1.449 1.00 95.19 77 GLY A C 1
ATOM 565 O O . GLY A 1 77 ? -8.240 5.636 0.260 1.00 95.19 77 GLY A O 1
ATOM 566 N N . ASP A 1 78 ? -7.498 6.885 1.969 1.00 96.44 78 ASP A N 1
ATOM 567 C CA . ASP A 1 78 ? -6.470 7.580 1.189 1.00 96.44 78 ASP A CA 1
ATOM 568 C C . ASP A 1 78 ? -5.175 6.760 1.151 1.00 96.44 78 ASP A C 1
ATOM 570 O O . ASP A 1 78 ? -4.406 6.716 2.115 1.00 96.44 78 ASP A O 1
ATOM 574 N N . PHE A 1 79 ? -4.920 6.109 0.015 1.00 96.00 79 PHE A N 1
ATOM 575 C CA . PHE A 1 79 ? -3.683 5.364 -0.208 1.00 96.00 79 PHE A CA 1
ATOM 576 C C . PHE A 1 79 ? -2.536 6.220 -0.770 1.00 96.00 79 PHE A C 1
ATOM 578 O O . PHE A 1 79 ? -1.412 5.724 -0.866 1.00 96.00 79 PHE A O 1
ATOM 585 N N . GLY A 1 80 ? -2.772 7.487 -1.132 1.00 96.69 80 GLY A N 1
ATOM 586 C CA . GLY A 1 80 ? -1.792 8.372 -1.775 1.00 96.69 80 GLY A CA 1
ATOM 587 C C . GLY A 1 80 ? -0.469 8.519 -1.007 1.00 96.69 80 GLY A C 1
ATOM 588 O O . GLY A 1 80 ? 0.607 8.373 -1.602 1.00 96.69 80 GLY A O 1
ATOM 589 N N . PRO A 1 81 ? -0.491 8.742 0.321 1.00 96.50 81 PRO A N 1
ATOM 590 C CA . PRO A 1 81 ? 0.729 8.798 1.123 1.00 96.50 81 PRO A CA 1
ATOM 591 C C . PRO A 1 81 ? 1.505 7.473 1.124 1.00 96.50 81 PRO A C 1
ATOM 593 O O . PRO A 1 81 ? 2.738 7.465 1.069 1.00 96.50 81 PRO A O 1
ATOM 596 N N . LEU A 1 82 ? 0.796 6.338 1.167 1.00 96.56 82 LEU A N 1
ATOM 597 C CA . LEU A 1 82 ? 1.414 5.014 1.186 1.00 96.56 82 LEU A CA 1
ATOM 598 C C . LEU A 1 82 ? 2.026 4.656 -0.174 1.00 96.56 82 LEU A C 1
ATOM 600 O O . LEU A 1 82 ? 3.172 4.202 -0.217 1.00 96.56 82 LEU A O 1
ATOM 604 N N . SER A 1 83 ? 1.305 4.901 -1.271 1.00 97.25 83 SER A N 1
ATOM 605 C CA . SER A 1 83 ? 1.787 4.656 -2.633 1.00 97.25 83 SER A CA 1
ATOM 606 C C . SER A 1 83 ? 3.021 5.494 -2.950 1.00 97.25 83 SER A C 1
ATOM 608 O O . SER A 1 83 ? 4.041 4.950 -3.380 1.00 97.25 83 SER A O 1
ATOM 610 N N . THR A 1 84 ? 2.981 6.785 -2.616 1.00 97.00 84 THR A N 1
ATOM 611 C CA . THR A 1 84 ? 4.109 7.711 -2.778 1.00 97.00 84 THR A CA 1
ATOM 612 C C . THR A 1 84 ? 5.337 7.224 -2.012 1.00 97.00 84 THR A C 1
ATOM 614 O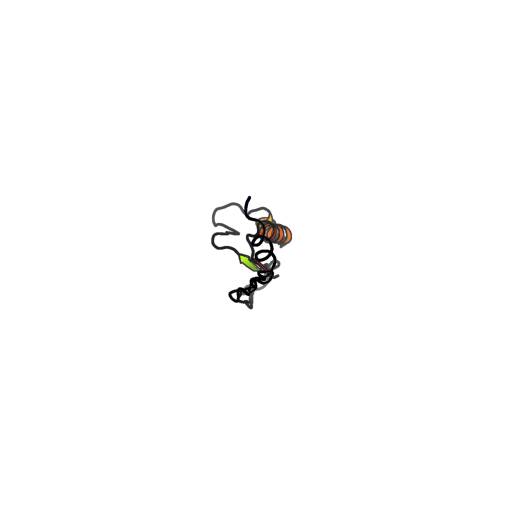 O . THR A 1 84 ? 6.436 7.175 -2.563 1.00 97.00 84 THR A O 1
ATOM 617 N N . ARG A 1 85 ? 5.172 6.798 -0.751 1.00 96.62 85 ARG A N 1
ATOM 618 C CA . ARG A 1 85 ? 6.282 6.273 0.058 1.00 96.62 85 ARG A CA 1
ATOM 619 C C . ARG A 1 85 ? 6.904 5.021 -0.565 1.00 96.62 85 ARG A C 1
ATOM 621 O O . ARG A 1 85 ? 8.130 4.907 -0.617 1.00 96.62 85 ARG A O 1
ATOM 628 N N . LEU A 1 86 ? 6.078 4.071 -1.006 1.00 97.06 86 LEU A N 1
ATOM 629 C CA . LEU A 1 86 ? 6.550 2.800 -1.562 1.00 97.06 86 LEU A CA 1
ATOM 630 C C . LEU A 1 86 ? 7.265 2.984 -2.906 1.00 97.06 86 LEU A C 1
ATOM 632 O O . LEU A 1 86 ? 8.301 2.356 -3.120 1.00 97.06 86 LEU A O 1
ATOM 636 N N . MET A 1 87 ? 6.768 3.877 -3.763 1.00 96.88 87 MET A N 1
ATOM 637 C CA . MET A 1 87 ? 7.405 4.198 -5.043 1.00 96.88 87 MET A CA 1
ATOM 638 C C . MET A 1 87 ? 8.705 4.977 -4.860 1.00 96.88 87 MET A C 1
ATOM 640 O O . MET A 1 87 ? 9.740 4.578 -5.388 1.00 96.88 87 MET A O 1
ATOM 644 N N . ASN A 1 88 ? 8.702 6.027 -4.035 1.00 97.19 88 ASN A N 1
ATOM 645 C CA . ASN A 1 88 ? 9.882 6.879 -3.849 1.00 97.19 88 ASN A CA 1
ATOM 646 C C . ASN A 1 88 ? 11.045 6.155 -3.161 1.00 97.19 88 ASN A C 1
ATOM 648 O O . ASN A 1 88 ? 12.206 6.455 -3.422 1.00 97.19 88 ASN A O 1
ATOM 652 N N . SER A 1 89 ? 10.752 5.188 -2.289 1.00 96.50 89 SER A N 1
ATOM 653 C CA . SER A 1 89 ? 11.782 4.336 -1.679 1.00 96.50 89 SER A CA 1
ATOM 654 C C . SER A 1 89 ? 12.271 3.217 -2.609 1.00 96.50 89 SER A C 1
ATOM 656 O O . SER A 1 89 ? 13.195 2.480 -2.259 1.00 96.50 89 SER A O 1
ATOM 658 N N . GLY A 1 90 ? 11.641 3.048 -3.777 1.00 95.88 90 GLY A N 1
ATOM 659 C CA . GLY A 1 90 ? 11.851 1.907 -4.661 1.00 95.88 90 GLY A CA 1
ATOM 660 C C . GLY A 1 90 ? 11.485 0.575 -4.003 1.00 95.88 90 GLY A C 1
ATOM 661 O O . GLY A 1 90 ? 12.076 -0.450 -4.341 1.00 95.88 90 GLY A O 1
ATOM 662 N N . ALA A 1 91 ? 10.602 0.582 -3.002 1.00 96.88 91 ALA A N 1
ATOM 663 C CA . ALA A 1 91 ? 10.147 -0.613 -2.301 1.00 96.88 91 ALA A CA 1
ATOM 664 C C . ALA A 1 91 ? 9.084 -1.377 -3.105 1.00 96.88 91 ALA A C 1
ATOM 666 O O . ALA A 1 91 ? 9.061 -2.609 -3.050 1.00 96.88 91 ALA A O 1
ATOM 667 N N . ALA A 1 92 ? 8.248 -0.658 -3.860 1.00 96.56 92 ALA A N 1
ATOM 668 C CA . ALA A 1 92 ? 7.319 -1.222 -4.834 1.00 96.56 92 ALA A CA 1
ATOM 669 C C . ALA A 1 92 ? 7.911 -1.210 -6.252 1.00 96.56 92 ALA A C 1
ATOM 671 O O . ALA A 1 92 ? 8.690 -0.321 -6.594 1.00 96.56 92 ALA A O 1
ATOM 672 N N . TYR A 1 93 ? 7.532 -2.204 -7.055 1.00 94.19 93 TYR A N 1
ATOM 673 C CA . TYR A 1 93 ? 7.797 -2.244 -8.495 1.00 94.19 93 TYR A CA 1
ATOM 674 C C . TYR A 1 93 ? 6.634 -1.647 -9.288 1.00 94.19 93 TYR A C 1
ATOM 676 O O . TYR A 1 93 ? 6.864 -0.920 -10.247 1.00 94.19 93 TYR A O 1
ATOM 684 N N . ASP A 1 94 ? 5.405 -1.945 -8.868 1.00 94.56 94 ASP A N 1
ATOM 685 C CA . ASP A 1 94 ? 4.175 -1.466 -9.492 1.00 94.56 94 ASP A CA 1
ATOM 686 C C . ASP A 1 94 ? 3.060 -1.302 -8.449 1.00 94.56 94 ASP A C 1
ATOM 688 O O . ASP A 1 94 ? 3.063 -1.988 -7.419 1.00 94.56 94 ASP A O 1
ATOM 692 N N . ILE A 1 95 ? 2.122 -0.392 -8.721 1.00 95.50 95 ILE A N 1
ATOM 693 C CA . ILE A 1 95 ? 0.917 -0.138 -7.928 1.00 95.50 95 ILE A CA 1
ATOM 694 C C . ILE A 1 95 ? -0.283 -0.014 -8.870 1.00 95.50 95 ILE A C 1
ATOM 696 O O . ILE A 1 95 ? -0.271 0.798 -9.791 1.00 95.50 95 ILE A O 1
ATOM 700 N N . ALA A 1 96 ? -1.349 -0.748 -8.558 1.00 94.19 96 ALA A N 1
ATOM 701 C CA . ALA A 1 96 ? -2.648 -0.676 -9.214 1.00 94.19 96 ALA A CA 1
ATOM 702 C C . ALA A 1 96 ? -3.750 -0.355 -8.190 1.00 94.19 96 ALA A C 1
ATOM 704 O O . ALA A 1 96 ? -3.648 -0.731 -7.018 1.00 94.19 96 ALA A O 1
ATOM 705 N N . SER A 1 97 ? -4.803 0.328 -8.633 1.00 84.94 97 SER A N 1
ATOM 706 C CA . SER A 1 97 ? -5.966 0.726 -7.826 1.00 84.94 97 SER A CA 1
ATOM 707 C C . SER A 1 97 ? -7.246 0.626 -8.636 1.00 84.94 97 SER A C 1
ATOM 709 O O . SER A 1 97 ? -7.185 1.077 -9.804 1.00 84.94 97 SER A O 1
#